Protein AF-A0A379MRH6-F1 (afdb_monomer_lite)

Structure (mmCIF, N/CA/C/O backbone):
data_AF-A0A379MRH6-F1
#
_entry.id   AF-A0A379MRH6-F1
#
loop_
_atom_site.group_PDB
_atom_site.id
_atom_site.type_symbol
_atom_site.label_atom_id
_atom_site.label_alt_id
_atom_site.label_comp_id
_atom_site.label_asym_id
_atom_site.label_entity_id
_atom_site.label_seq_id
_atom_site.pdbx_PDB_ins_code
_atom_site.Cartn_x
_atom_site.Cartn_y
_atom_site.Cartn_z
_atom_site.occupancy
_atom_site.B_iso_or_equiv
_atom_site.auth_seq_id
_atom_site.auth_comp_id
_atom_site.auth_asym_id
_atom_site.auth_atom_id
_atom_site.pdbx_PDB_model_num
ATOM 1 N N . MET A 1 1 ? 34.010 6.951 -15.242 1.00 50.47 1 MET A N 1
ATOM 2 C CA . MET A 1 1 ? 33.090 5.960 -15.837 1.00 50.47 1 MET A CA 1
ATOM 3 C C . MET A 1 1 ? 33.094 4.711 -14.971 1.00 50.47 1 MET A C 1
ATOM 5 O O . MET A 1 1 ? 33.753 3.736 -15.295 1.00 50.47 1 MET A O 1
ATOM 9 N N . THR A 1 2 ? 32.425 4.768 -13.826 1.00 56.53 2 THR A N 1
ATOM 10 C CA . THR A 1 2 ? 32.125 3.584 -13.018 1.00 56.53 2 THR A CA 1
ATOM 11 C C . THR A 1 2 ? 30.690 3.180 -13.350 1.00 56.53 2 THR A C 1
ATOM 13 O O . THR A 1 2 ? 29.815 4.049 -13.332 1.00 56.53 2 THR A O 1
ATOM 16 N N . PRO A 1 3 ? 30.418 1.919 -13.723 1.00 60.66 3 PRO A N 1
ATOM 17 C CA . PRO A 1 3 ? 29.045 1.477 -13.889 1.00 60.66 3 PRO A CA 1
ATOM 18 C C . PRO A 1 3 ? 28.374 1.546 -12.512 1.00 60.66 3 PRO A C 1
ATOM 20 O O . PRO A 1 3 ? 28.812 0.882 -11.575 1.00 60.66 3 PRO A O 1
ATOM 23 N N . LEU A 1 4 ? 27.323 2.365 -12.403 1.00 63.50 4 LEU A N 1
ATOM 24 C CA . LEU A 1 4 ? 26.463 2.529 -11.217 1.00 63.50 4 LEU A CA 1
ATOM 25 C C . LEU A 1 4 ? 25.962 1.190 -10.629 1.00 63.50 4 LEU A C 1
ATOM 27 O O . LEU A 1 4 ? 25.614 1.122 -9.460 1.00 63.50 4 LEU A O 1
ATOM 31 N N . PHE A 1 5 ? 26.039 0.115 -11.413 1.00 63.34 5 PHE A N 1
ATOM 32 C CA . PHE A 1 5 ? 25.514 -1.218 -11.141 1.00 63.34 5 PHE A CA 1
ATOM 33 C C . PHE A 1 5 ? 26.235 -2.052 -10.060 1.00 63.34 5 PHE A C 1
ATOM 35 O O . PHE A 1 5 ? 25.733 -3.115 -9.712 1.00 63.34 5 PHE A O 1
ATOM 42 N N . ILE A 1 6 ? 27.399 -1.643 -9.532 1.00 63.22 6 ILE A N 1
ATOM 43 C CA . ILE A 1 6 ? 28.199 -2.486 -8.601 1.00 63.22 6 ILE A CA 1
ATOM 44 C C . ILE A 1 6 ? 28.017 -2.080 -7.114 1.00 63.22 6 ILE A C 1
ATOM 46 O O . ILE A 1 6 ? 28.590 -2.693 -6.219 1.00 63.22 6 ILE A O 1
ATOM 50 N N . GLY A 1 7 ? 27.187 -1.074 -6.811 1.00 64.19 7 GLY A N 1
ATOM 51 C CA . GLY A 1 7 ? 27.051 -0.503 -5.457 1.00 64.19 7 GLY A CA 1
ATOM 52 C C . GLY A 1 7 ? 25.883 -1.005 -4.596 1.00 64.19 7 GLY A C 1
ATOM 53 O O . GLY A 1 7 ? 25.726 -0.537 -3.471 1.00 64.19 7 GLY A O 1
ATOM 54 N N . GLY A 1 8 ? 25.060 -1.928 -5.099 1.00 69.06 8 GLY A N 1
ATOM 55 C CA . GLY A 1 8 ? 23.759 -2.273 -4.511 1.00 69.06 8 GLY A CA 1
ATOM 56 C C . GLY A 1 8 ? 22.607 -1.611 -5.268 1.00 69.06 8 GLY A C 1
ATOM 57 O O . GLY A 1 8 ? 22.835 -0.838 -6.192 1.00 69.06 8 GLY A O 1
ATOM 58 N N . ILE A 1 9 ? 21.365 -1.943 -4.906 1.00 73.94 9 ILE A N 1
ATOM 59 C CA . ILE A 1 9 ? 20.183 -1.306 -5.501 1.00 73.94 9 ILE A CA 1
ATOM 60 C C . ILE A 1 9 ? 20.139 0.138 -4.987 1.00 73.94 9 ILE A C 1
ATOM 62 O O . ILE A 1 9 ? 19.648 0.407 -3.891 1.00 73.94 9 ILE A O 1
ATOM 66 N N . GLY A 1 10 ? 20.711 1.059 -5.754 1.00 82.38 10 GLY A N 1
ATOM 67 C CA . GLY A 1 10 ? 20.658 2.481 -5.481 1.00 82.38 10 GLY A CA 1
ATOM 68 C 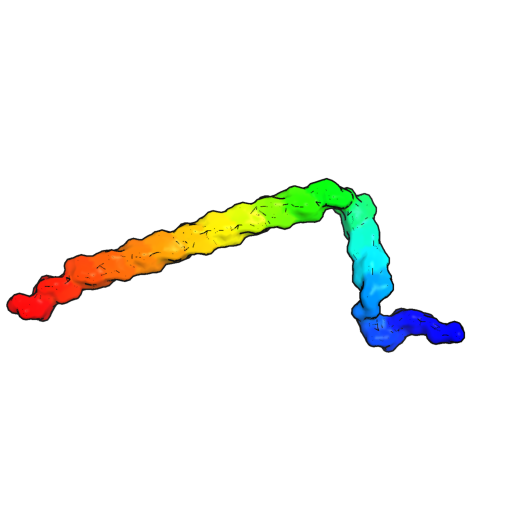C . GLY A 1 10 ? 19.277 3.051 -5.793 1.00 82.38 10 GLY A C 1
ATOM 69 O O . GLY A 1 10 ? 18.424 2.427 -6.427 1.00 82.38 10 GLY A O 1
ATOM 70 N N . MET A 1 11 ? 19.055 4.296 -5.368 1.00 85.62 11 MET A N 1
ATOM 71 C CA . MET A 1 11 ? 17.811 5.030 -5.643 1.00 85.62 11 MET A CA 1
ATOM 72 C C . MET A 1 11 ? 17.480 5.070 -7.146 1.00 85.62 11 MET A C 1
ATOM 74 O O . MET A 1 11 ? 16.312 5.063 -7.535 1.00 85.62 11 MET A O 1
ATOM 78 N N . GLN A 1 12 ? 18.511 5.082 -7.995 1.00 84.94 12 GLN A N 1
ATOM 79 C CA . GLN A 1 12 ? 18.370 5.130 -9.444 1.00 84.94 12 GLN A CA 1
ATOM 80 C C . GLN A 1 12 ? 17.830 3.810 -10.018 1.00 84.94 12 GLN A C 1
ATOM 82 O O . GLN A 1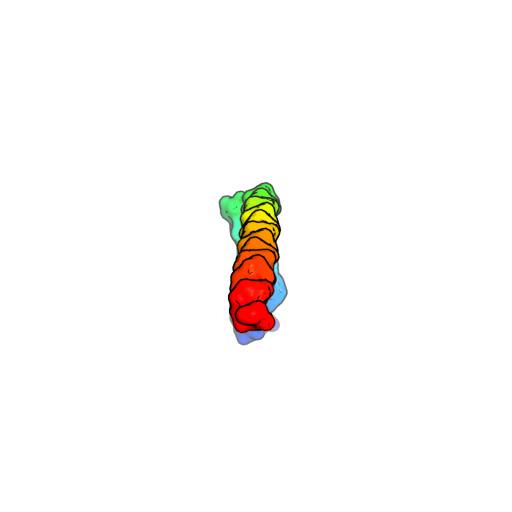 12 ? 16.915 3.852 -10.842 1.00 84.94 12 GLN A O 1
ATOM 87 N N . GLU A 1 13 ? 18.309 2.648 -9.558 1.00 85.38 13 GLU A N 1
ATOM 88 C CA . GLU A 1 13 ? 17.741 1.354 -9.952 1.00 85.38 13 GLU A CA 1
ATOM 89 C C . GLU A 1 13 ? 16.300 1.188 -9.458 1.00 85.38 13 GLU A C 1
ATOM 91 O O . GLU A 1 13 ? 15.445 0.744 -10.226 1.00 85.38 13 GLU A O 1
ATOM 96 N N . VAL A 1 14 ? 15.996 1.589 -8.214 1.00 90.25 14 VAL A N 1
ATOM 97 C CA . VAL A 1 14 ? 14.622 1.520 -7.677 1.00 90.25 14 VAL A CA 1
ATOM 98 C C . VAL A 1 14 ? 13.663 2.352 -8.522 1.00 90.25 14 VAL A C 1
ATOM 100 O O . VAL A 1 14 ? 12.587 1.870 -8.873 1.00 90.25 14 VAL A O 1
ATOM 103 N N . LEU A 1 15 ? 14.044 3.581 -8.883 1.00 91.25 15 LEU A N 1
ATOM 104 C CA . LEU A 1 15 ? 13.225 4.442 -9.737 1.00 91.25 15 LEU A CA 1
ATOM 105 C C . LEU A 1 15 ? 13.001 3.833 -11.121 1.00 91.25 15 LEU A C 1
ATOM 107 O O . LEU A 1 15 ? 11.893 3.914 -11.649 1.00 91.25 15 LEU A O 1
ATOM 111 N N . LEU A 1 16 ? 14.019 3.194 -11.697 1.00 91.75 16 LEU A N 1
ATOM 112 C CA . LEU A 1 16 ? 13.913 2.562 -13.009 1.00 91.75 16 LEU A CA 1
ATOM 113 C C . LEU A 1 16 ? 12.992 1.333 -12.967 1.00 91.75 16 LEU A C 1
ATOM 115 O O . LEU A 1 16 ? 12.127 1.188 -13.829 1.00 91.75 16 LEU A O 1
ATOM 119 N N . ILE A 1 17 ? 13.091 0.503 -11.924 1.00 91.12 17 ILE A N 1
ATOM 120 C CA . ILE A 1 17 ? 12.170 -0.621 -11.690 1.00 91.12 17 ILE A CA 1
ATOM 121 C C . ILE A 1 17 ? 10.744 -0.110 -11.465 1.00 91.12 17 ILE A C 1
ATOM 123 O O . ILE A 1 17 ? 9.805 -0.616 -12.081 1.00 91.12 17 ILE A O 1
ATOM 127 N N . ALA A 1 18 ? 10.568 0.915 -10.628 1.00 91.19 18 ALA A N 1
ATOM 128 C CA . ALA A 1 18 ? 9.267 1.522 -10.370 1.00 91.19 18 ALA A CA 1
ATOM 129 C C . ALA A 1 18 ? 8.643 2.073 -11.658 1.00 91.19 18 ALA A C 1
ATOM 131 O O . ALA A 1 18 ? 7.453 1.876 -11.882 1.00 91.19 18 ALA A O 1
ATOM 132 N N . LEU A 1 19 ? 9.441 2.697 -12.530 1.00 92.94 19 LEU A N 1
ATOM 133 C CA . LEU A 1 19 ? 8.991 3.192 -13.828 1.00 92.94 19 LEU A CA 1
ATOM 134 C C . LEU A 1 19 ? 8.544 2.049 -14.748 1.00 92.94 19 LEU A C 1
ATOM 136 O O . LEU A 1 19 ? 7.481 2.140 -15.355 1.00 92.94 19 LEU A O 1
ATOM 140 N N . VAL A 1 20 ? 9.306 0.955 -14.817 1.00 93.75 20 VAL A N 1
ATOM 141 C CA . VAL A 1 20 ? 8.923 -0.234 -15.594 1.00 93.75 20 VAL A CA 1
ATOM 142 C C . VAL A 1 20 ? 7.604 -0.810 -15.073 1.00 93.75 20 VAL A C 1
ATOM 144 O O . VAL A 1 20 ? 6.659 -0.977 -15.842 1.00 93.75 20 VAL A O 1
ATOM 147 N N . VAL A 1 21 ? 7.486 -1.036 -13.763 1.00 93.12 21 VAL A N 1
ATOM 148 C CA . VAL A 1 21 ? 6.244 -1.518 -13.135 1.00 93.12 21 VAL A CA 1
ATOM 149 C C . VAL A 1 21 ? 5.081 -0.560 -13.412 1.00 93.12 21 VAL A C 1
ATOM 151 O O . VAL A 1 21 ? 3.982 -1.004 -13.741 1.00 93.12 21 VAL A O 1
ATOM 154 N N . LEU A 1 22 ? 5.316 0.751 -13.351 1.00 92.44 22 LEU A N 1
ATOM 155 C CA . LEU A 1 22 ? 4.317 1.774 -13.646 1.00 92.44 22 LEU A CA 1
ATOM 156 C C . LEU A 1 22 ? 3.850 1.738 -15.106 1.00 92.44 22 LEU A C 1
ATOM 158 O O . LEU A 1 22 ? 2.674 1.980 -15.355 1.00 92.44 22 LEU A O 1
ATOM 162 N N . LEU A 1 23 ? 4.728 1.425 -16.061 1.00 92.88 23 LEU A N 1
ATOM 163 C CA . LEU A 1 23 ? 4.364 1.279 -17.472 1.00 92.88 23 LEU A CA 1
ATOM 164 C C . LEU A 1 23 ? 3.532 0.012 -17.717 1.00 92.88 23 LEU A C 1
ATOM 166 O O . LEU A 1 23 ? 2.532 0.074 -18.426 1.00 92.88 23 LEU A O 1
ATOM 170 N N . PHE A 1 24 ? 3.895 -1.116 -17.098 1.00 92.56 24 PHE A N 1
ATOM 171 C CA . PHE A 1 24 ? 3.165 -2.383 -17.252 1.00 92.56 24 PHE A CA 1
ATOM 172 C C . PHE A 1 24 ? 1.806 -2.388 -16.538 1.00 92.56 24 PHE A C 1
ATOM 174 O O . PHE A 1 24 ? 0.806 -2.849 -17.089 1.00 92.56 24 PHE A O 1
ATOM 181 N N . PHE A 1 25 ? 1.750 -1.885 -15.305 1.00 89.75 25 PHE A N 1
ATOM 182 C CA . PHE A 1 25 ? 0.524 -1.877 -14.502 1.00 89.75 25 PHE A CA 1
ATOM 183 C C . PHE A 1 25 ? -0.295 -0.593 -14.686 1.00 89.75 25 PHE A C 1
ATOM 185 O O . PHE A 1 25 ? -1.502 -0.595 -14.444 1.00 89.75 25 PHE A O 1
ATOM 192 N N . GLY A 1 26 ? 0.322 0.494 -15.146 1.00 85.75 26 GLY A N 1
ATOM 193 C CA . GLY A 1 26 ? -0.286 1.817 -15.227 1.00 85.75 26 GLY A CA 1
ATOM 194 C C . GLY A 1 26 ? -0.343 2.521 -13.866 1.00 85.75 26 GLY A C 1
ATOM 195 O O . GLY A 1 26 ? -0.585 1.908 -12.825 1.00 85.75 26 GLY A O 1
ATOM 196 N N . GLY A 1 27 ? -0.221 3.852 -13.863 1.00 84.19 27 GLY A N 1
ATOM 197 C CA . GLY A 1 27 ? -0.279 4.663 -12.633 1.00 84.19 27 GLY A CA 1
ATOM 198 C C . GLY A 1 27 ? -1.613 4.666 -11.892 1.00 84.19 27 GLY A C 1
ATOM 199 O O . GLY A 1 27 ? -1.681 5.147 -10.766 1.00 84.19 27 GLY A O 1
ATOM 200 N N . ARG A 1 28 ? -2.671 4.103 -12.484 1.00 85.44 28 ARG A N 1
ATOM 201 C CA . ARG A 1 28 ? -3.993 3.996 -11.850 1.00 85.44 28 ARG A CA 1
ATOM 202 C C . ARG A 1 28 ? -4.158 2.732 -11.004 1.00 85.44 28 ARG A C 1
ATOM 204 O O . ARG A 1 28 ? -4.860 2.790 -9.999 1.00 85.44 28 ARG A O 1
ATOM 211 N N . LYS A 1 29 ? -3.478 1.629 -11.348 1.00 87.50 29 LYS A N 1
ATOM 212 C CA . LYS A 1 29 ? -3.643 0.351 -10.636 1.00 87.50 29 LYS A CA 1
ATOM 213 C C . LYS A 1 29 ? -2.974 0.348 -9.265 1.00 87.50 29 LYS A C 1
ATOM 215 O O . LYS A 1 29 ? -3.534 -0.205 -8.329 1.00 87.50 29 LYS A O 1
ATOM 220 N N . ILE A 1 30 ? -1.819 0.998 -9.107 1.00 88.81 30 ILE A N 1
ATOM 221 C CA . ILE A 1 30 ? -1.119 1.036 -7.811 1.00 88.81 30 ILE A CA 1
ATOM 222 C C . ILE A 1 30 ? -1.967 1.726 -6.718 1.00 88.81 30 ILE A C 1
ATOM 224 O O . ILE A 1 30 ? -2.181 1.108 -5.674 1.00 88.81 30 ILE A O 1
ATOM 228 N N . PRO A 1 31 ? -2.535 2.933 -6.935 1.00 87.38 31 PRO A N 1
ATOM 229 C CA . PRO A 1 31 ? -3.421 3.566 -5.955 1.00 87.38 31 PRO A CA 1
ATOM 230 C C . PRO A 1 31 ? -4.697 2.769 -5.669 1.00 87.38 31 PRO A C 1
ATOM 232 O O . PRO A 1 31 ? -5.188 2.776 -4.543 1.00 87.38 31 PRO A O 1
ATOM 235 N N . GLU A 1 32 ? -5.255 2.097 -6.676 1.00 91.25 32 GLU A N 1
ATOM 236 C CA . GLU A 1 32 ? -6.457 1.273 -6.531 1.00 91.25 32 GLU A CA 1
ATOM 237 C C . GLU A 1 32 ? -6.192 0.035 -5.661 1.00 91.25 32 GLU A C 1
ATOM 239 O O . GLU A 1 32 ? -6.932 -0.218 -4.709 1.00 91.25 32 GLU A O 1
ATOM 244 N N . LEU A 1 33 ? -5.073 -0.656 -5.902 1.00 91.19 33 LEU A N 1
ATOM 245 C CA . LEU A 1 33 ? -4.609 -1.775 -5.082 1.00 91.19 33 LEU A CA 1
ATOM 246 C C . LEU A 1 33 ? -4.296 -1.333 -3.649 1.00 91.19 33 LEU A C 1
ATOM 248 O O . LEU A 1 33 ? -4.739 -1.978 -2.702 1.00 91.19 33 LEU A O 1
ATOM 252 N N . MET A 1 34 ? -3.609 -0.200 -3.466 1.00 92.31 34 MET A N 1
ATOM 253 C CA . MET A 1 34 ? -3.337 0.357 -2.134 1.00 92.31 34 MET A CA 1
ATOM 254 C C . MET A 1 34 ? -4.623 0.695 -1.376 1.00 92.31 34 MET A C 1
ATOM 256 O O . MET A 1 34 ? -4.726 0.405 -0.186 1.00 92.31 34 MET A O 1
ATOM 260 N N . LYS A 1 35 ? -5.629 1.269 -2.048 1.00 94.12 35 LYS A N 1
ATOM 261 C CA . LYS A 1 35 ? -6.942 1.534 -1.441 1.00 94.12 35 LYS A CA 1
ATOM 262 C C . LYS A 1 35 ? -7.656 0.238 -1.054 1.00 94.12 35 LYS A C 1
ATOM 264 O O . LYS A 1 35 ? -8.256 0.191 0.017 1.00 94.12 35 LYS A O 1
ATOM 269 N N . GLY A 1 36 ? -7.595 -0.794 -1.895 1.00 95.06 36 GLY A N 1
ATOM 270 C CA . GLY A 1 36 ? -8.161 -2.114 -1.604 1.00 95.06 36 GLY A CA 1
ATOM 271 C C . GLY A 1 36 ? -7.501 -2.775 -0.392 1.00 95.06 36 GLY A C 1
ATOM 272 O O . GLY A 1 36 ? -8.189 -3.148 0.557 1.00 95.06 36 GLY A O 1
ATOM 273 N N . ILE A 1 37 ? -6.166 -2.829 -0.377 1.00 95.88 37 ILE A N 1
ATOM 274 C CA . ILE A 1 37 ? -5.378 -3.370 0.739 1.00 95.88 37 ILE A CA 1
ATOM 275 C C . ILE A 1 37 ? -5.623 -2.560 2.015 1.00 95.88 37 ILE A C 1
ATOM 277 O O . ILE A 1 37 ? -5.877 -3.139 3.065 1.00 95.88 37 ILE A O 1
ATOM 281 N N . GLY A 1 38 ? -5.614 -1.227 1.937 1.00 95.25 38 GLY A N 1
ATOM 282 C CA . GLY A 1 38 ? -5.830 -0.360 3.095 1.00 95.25 38 GLY A CA 1
ATOM 283 C C . GLY A 1 38 ? -7.206 -0.556 3.734 1.00 95.25 38 GLY A C 1
ATOM 284 O O . GLY A 1 38 ? -7.315 -0.611 4.958 1.00 95.25 38 GLY A O 1
ATOM 285 N N . LYS A 1 39 ? -8.253 -0.731 2.918 1.00 96.06 39 LYS A N 1
ATOM 286 C CA . LYS A 1 39 ? -9.589 -1.093 3.411 1.00 96.06 39 LYS A CA 1
ATOM 287 C C . LYS A 1 39 ? -9.593 -2.482 4.052 1.00 96.06 39 LYS A C 1
ATOM 289 O O . LYS A 1 39 ? -10.104 -2.618 5.156 1.00 96.06 39 LYS A O 1
ATOM 294 N N . GLY A 1 40 ? -8.981 -3.475 3.404 1.00 96.69 40 GLY A N 1
ATOM 295 C CA . GLY A 1 40 ? -8.892 -4.841 3.928 1.00 96.69 40 GLY A CA 1
ATOM 296 C C . GLY A 1 40 ? -8.180 -4.914 5.280 1.00 96.69 40 GLY A C 1
ATOM 297 O O . GLY A 1 40 ? -8.721 -5.478 6.226 1.00 96.69 40 GLY A O 1
ATOM 298 N N . VAL A 1 41 ? -7.013 -4.273 5.408 1.00 96.56 41 VAL A N 1
ATOM 299 C CA . VAL A 1 41 ? -6.254 -4.220 6.670 1.00 96.56 41 VAL A CA 1
ATOM 300 C C . VAL A 1 41 ? -7.047 -3.504 7.764 1.00 96.56 41 VAL A C 1
ATOM 302 O O . VAL A 1 41 ? -7.044 -3.949 8.910 1.00 96.56 41 VAL A O 1
ATOM 305 N N . ARG A 1 42 ? -7.758 -2.420 7.429 1.00 95.94 42 ARG A N 1
ATOM 306 C CA . ARG A 1 42 ? -8.602 -1.700 8.390 1.00 95.94 42 ARG A CA 1
ATOM 307 C C . ARG A 1 42 ? -9.746 -2.570 8.909 1.00 95.94 42 ARG A C 1
ATOM 309 O O . ARG A 1 42 ? -9.882 -2.700 10.120 1.00 95.94 42 ARG A O 1
ATOM 316 N N . SER A 1 43 ? -10.514 -3.194 8.016 1.00 96.06 43 SER A N 1
ATOM 317 C CA . SER A 1 43 ? -11.618 -4.080 8.404 1.00 96.06 43 SER A CA 1
ATOM 318 C C . SER A 1 43 ? -11.129 -5.303 9.181 1.00 96.06 43 SER A C 1
ATOM 320 O O . SER A 1 43 ? -11.778 -5.720 10.135 1.00 96.06 43 SER A O 1
ATOM 322 N N . PHE A 1 44 ? -9.959 -5.843 8.828 1.00 96.31 44 PHE A N 1
ATOM 323 C CA . PHE A 1 44 ? -9.331 -6.932 9.574 1.00 96.31 44 PHE A CA 1
ATOM 324 C C . PHE A 1 44 ? -8.988 -6.512 11.009 1.00 96.31 44 PHE A C 1
ATOM 326 O O . PHE A 1 44 ? -9.341 -7.209 11.956 1.00 96.31 44 PHE A O 1
ATOM 333 N N . LYS A 1 45 ? -8.370 -5.337 11.183 1.00 95.50 45 LYS A N 1
ATOM 334 C CA . LYS A 1 45 ? -8.023 -4.807 12.508 1.00 95.50 45 LYS A CA 1
ATOM 335 C C . LYS A 1 45 ? -9.258 -4.491 13.357 1.00 95.50 45 LYS A C 1
ATOM 337 O O . LYS A 1 45 ? -9.268 -4.785 14.546 1.00 95.50 45 LYS A O 1
ATOM 342 N N . GLU A 1 46 ? -10.295 -3.910 12.756 1.00 95.81 46 GLU A N 1
ATOM 343 C CA . GLU A 1 46 ? -11.570 -3.638 13.434 1.00 95.81 46 GLU A CA 1
ATOM 344 C C . GLU A 1 46 ? -12.253 -4.939 13.890 1.00 95.81 46 GLU A C 1
ATOM 346 O O . GLU A 1 46 ? -12.690 -5.027 15.035 1.00 95.81 46 GLU A O 1
ATOM 351 N N . GLY A 1 47 ? -12.270 -5.973 13.040 1.00 95.19 47 GLY A N 1
ATOM 352 C CA . GLY A 1 47 ? -12.802 -7.291 13.390 1.00 95.19 47 GLY A CA 1
ATOM 353 C C . GLY A 1 47 ? -12.042 -7.960 14.537 1.00 95.19 47 GLY A C 1
ATOM 354 O O . GLY A 1 47 ? -12.667 -8.441 15.477 1.00 95.19 47 GLY A O 1
ATOM 355 N N . MET A 1 48 ? -10.705 -7.936 14.508 1.00 94.94 48 MET A N 1
ATOM 356 C CA . MET A 1 48 ? -9.882 -8.488 15.593 1.00 94.94 48 MET A CA 1
ATOM 357 C C . MET A 1 48 ? -10.147 -7.803 16.938 1.00 94.94 48 MET A C 1
ATOM 359 O O . MET A 1 48 ? -10.305 -8.488 17.943 1.00 94.94 48 MET A O 1
ATOM 363 N N . ASN A 1 49 ? -10.247 -6.470 16.952 1.00 94.12 49 ASN A N 1
ATOM 364 C CA . ASN A 1 49 ? -10.504 -5.715 18.180 1.00 94.12 49 ASN A CA 1
ATOM 365 C C . ASN A 1 49 ? -11.881 -6.030 18.786 1.00 94.12 49 ASN A C 1
ATOM 367 O O . ASN A 1 49 ? -12.027 -6.037 20.004 1.00 94.12 49 ASN A O 1
ATOM 371 N N . ASN A 1 50 ? -12.902 -6.250 17.954 1.00 92.31 50 ASN A N 1
ATOM 372 C CA . ASN A 1 50 ? -14.232 -6.618 18.443 1.00 92.31 50 ASN A CA 1
ATOM 373 C C . ASN A 1 50 ? -14.231 -8.025 19.051 1.00 92.31 50 ASN A C 1
ATOM 375 O O . ASN A 1 50 ? -14.785 -8.218 20.127 1.00 92.31 50 ASN A O 1
ATOM 379 N N . VAL A 1 51 ? -13.544 -8.977 18.410 1.00 91.75 51 VAL A N 1
ATOM 380 C CA . VAL A 1 51 ? -13.382 -10.341 18.937 1.00 91.75 51 VAL A CA 1
ATOM 381 C C . VAL A 1 51 ? -12.647 -10.330 20.279 1.00 91.75 51 VAL A C 1
ATOM 383 O O . VAL A 1 51 ? -13.044 -11.037 21.198 1.00 91.75 51 VAL A O 1
ATOM 386 N N . GLU A 1 52 ? -11.596 -9.520 20.423 1.00 89.19 52 GLU A N 1
ATOM 387 C CA . GLU A 1 52 ? -10.859 -9.393 21.686 1.00 89.19 52 GLU A CA 1
ATOM 388 C C . GLU A 1 52 ? -11.756 -8.879 22.824 1.00 89.19 52 GLU A C 1
ATOM 390 O O . GLU A 1 52 ? -11.779 -9.481 23.897 1.00 89.19 52 GLU A O 1
ATOM 395 N N . LYS A 1 53 ? -12.581 -7.857 22.559 1.00 89.31 53 LYS A N 1
ATOM 396 C CA . LYS A 1 53 ? -13.554 -7.327 23.529 1.00 89.31 53 LYS A CA 1
ATOM 397 C C . LYS A 1 53 ? -14.636 -8.334 23.908 1.00 89.31 53 LYS A C 1
ATOM 399 O O . LYS A 1 53 ? -14.928 -8.491 25.086 1.00 89.31 53 LYS A O 1
ATOM 404 N N . GLU A 1 54 ? -15.194 -9.057 22.937 1.00 87.12 54 GLU A N 1
ATOM 405 C CA . GLU A 1 54 ? -16.181 -10.111 23.213 1.00 87.12 54 GLU A CA 1
ATOM 406 C C . GLU A 1 54 ? -15.584 -11.223 24.093 1.00 87.12 54 GLU A C 1
ATOM 408 O O . GLU A 1 54 ? -16.249 -11.750 24.984 1.00 87.12 54 GLU A O 1
ATOM 413 N N . ILE A 1 55 ? -14.310 -11.572 23.887 1.00 85.75 55 ILE A N 1
ATOM 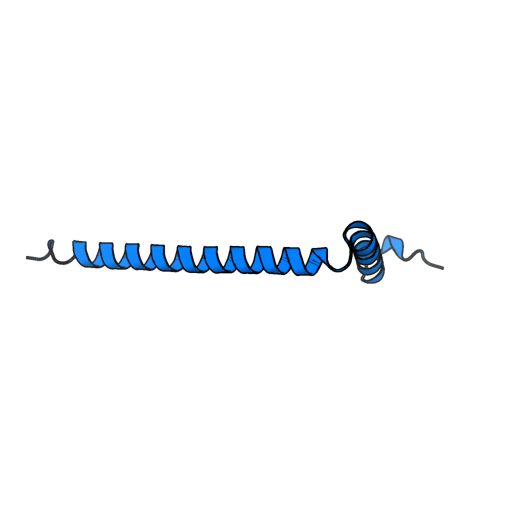414 C CA . ILE A 1 55 ? -13.609 -12.561 24.715 1.00 85.75 55 ILE A CA 1
ATOM 415 C C . ILE A 1 55 ? -13.380 -12.036 26.142 1.00 85.75 55 ILE A C 1
ATOM 417 O O . ILE A 1 55 ? -13.460 -12.824 27.087 1.00 85.75 55 ILE A O 1
ATOM 421 N N . GLU A 1 56 ? -13.085 -10.746 26.317 1.00 82.81 56 GLU A N 1
ATOM 422 C CA . GLU A 1 56 ? -12.948 -10.109 27.635 1.00 82.81 56 GLU A CA 1
ATOM 423 C C . GLU A 1 56 ? -14.286 -10.059 28.386 1.00 82.81 56 GLU A C 1
ATOM 425 O O . GLU A 1 56 ? -14.356 -10.519 29.526 1.00 82.81 56 GLU A O 1
ATOM 430 N N . GLU A 1 57 ? -15.368 -9.638 27.727 1.00 82.12 57 GLU A N 1
ATOM 431 C CA . GLU A 1 57 ? -16.714 -9.605 28.314 1.00 82.12 57 GLU A CA 1
ATOM 432 C C . GLU A 1 57 ? -17.184 -11.012 28.734 1.00 82.12 57 GLU A C 1
ATOM 434 O O . GLU A 1 57 ? -17.679 -11.213 29.843 1.00 82.12 57 GLU A O 1
ATOM 439 N N . VAL A 1 58 ? -16.956 -12.040 27.905 1.00 78.81 58 VAL A N 1
ATOM 440 C CA . VAL A 1 58 ? -17.312 -13.434 28.241 1.00 78.81 58 VAL A CA 1
ATOM 441 C C . VAL A 1 58 ? -16.495 -13.987 29.418 1.00 78.81 58 VAL A C 1
ATOM 443 O O . VAL A 1 58 ? -16.980 -14.869 30.136 1.00 78.81 58 VAL A O 1
ATOM 446 N N . LYS A 1 59 ? -15.266 -13.504 29.639 1.00 76.25 59 LYS A N 1
ATOM 447 C CA . LYS A 1 59 ? -14.460 -13.876 30.813 1.00 76.25 59 LYS A CA 1
ATOM 448 C C . LYS A 1 59 ? -14.994 -13.218 32.083 1.00 76.25 59 LYS A C 1
ATOM 450 O O . LYS A 1 59 ? -15.164 -13.924 33.076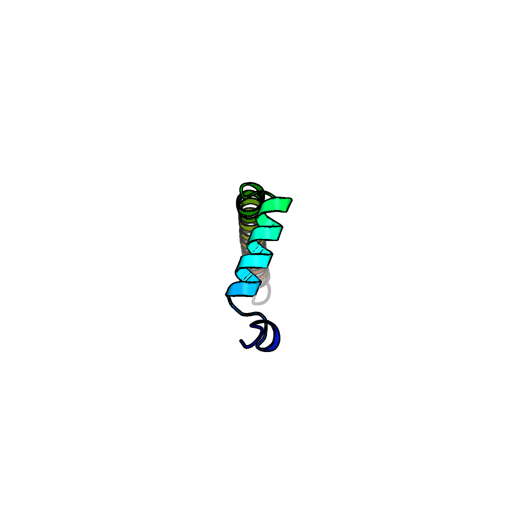 1.00 76.25 59 LYS A O 1
ATOM 455 N N . GLU A 1 60 ? -15.346 -11.934 32.029 1.00 70.31 60 GLU A N 1
ATOM 456 C CA . GLU A 1 60 ? -15.919 -11.213 33.173 1.00 70.31 60 GLU A CA 1
ATOM 457 C C . GLU A 1 60 ? -17.271 -11.785 33.621 1.00 70.31 60 GLU A C 1
ATOM 459 O O . GLU A 1 60 ? -17.539 -11.833 34.817 1.00 70.31 60 GLU A O 1
ATOM 464 N N . ILE A 1 61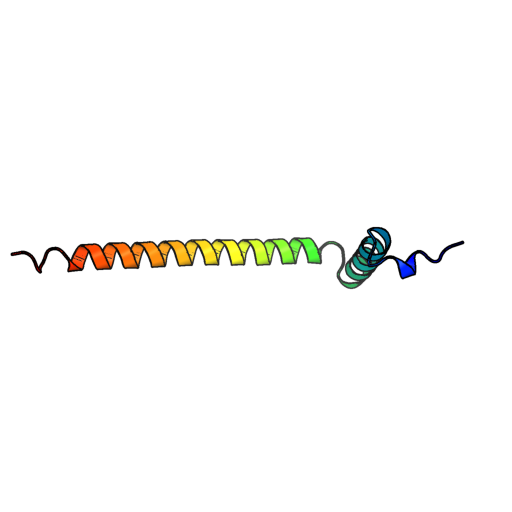 ? -18.100 -12.299 32.705 1.00 68.44 61 ILE A N 1
ATOM 465 C CA . ILE A 1 61 ? -19.409 -12.894 33.046 1.00 68.44 61 ILE A CA 1
ATOM 466 C C . ILE A 1 61 ? -19.269 -14.272 33.725 1.00 68.44 61 ILE A C 1
ATOM 468 O O . ILE A 1 61 ? -20.161 -14.689 34.462 1.00 68.44 61 ILE A O 1
ATOM 472 N N . LYS A 1 62 ? -18.158 -14.995 33.515 1.00 64.81 62 LYS A N 1
ATOM 473 C CA . LYS A 1 62 ? -17.932 -16.341 34.086 1.00 64.81 62 LYS A CA 1
ATOM 474 C C . LYS A 1 62 ? -17.230 -16.335 35.448 1.00 64.81 62 LYS A C 1
ATOM 476 O O . LYS A 1 62 ? -17.265 -17.343 36.151 1.00 64.81 62 LYS A O 1
ATOM 481 N N . GLU A 1 63 ? -16.601 -15.230 35.841 1.00 63.41 63 GLU A N 1
ATOM 482 C CA . GLU A 1 63 ? -15.886 -15.105 37.118 1.00 63.41 63 GLU A CA 1
ATOM 483 C C . GLU A 1 63 ? -16.713 -14.767 38.389 1.00 63.41 63 GLU A C 1
ATOM 485 O O . GLU A 1 63 ? -16.220 -15.085 39.478 1.00 63.41 63 GLU A O 1
ATOM 490 N N . PRO A 1 64 ? -17.949 -14.214 38.356 1.00 60.25 64 PRO A N 1
ATOM 491 C CA . PRO A 1 64 ? -18.688 -13.887 39.578 1.00 60.25 64 PRO A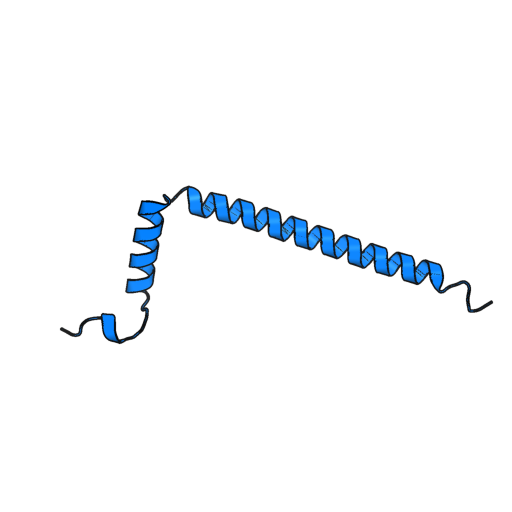 CA 1
ATOM 492 C C . PRO A 1 64 ? -19.314 -15.113 40.262 1.00 60.25 64 PRO A C 1
ATOM 494 O O . PRO A 1 64 ? -19.664 -15.034 41.435 1.00 60.25 64 PRO A O 1
ATOM 497 N N . GLU A 1 65 ? -19.415 -16.264 39.587 1.00 59.38 65 GLU A N 1
ATOM 498 C CA . GLU A 1 65 ? -20.122 -17.447 40.110 1.00 59.38 65 GLU A CA 1
ATOM 499 C C . GLU A 1 65 ? -19.243 -18.383 40.966 1.00 59.38 65 GLU A C 1
ATOM 501 O O . GLU A 1 65 ? -19.744 -19.326 41.570 1.00 59.38 65 GLU A O 1
ATOM 506 N N . ARG A 1 66 ? -17.924 -18.142 41.061 1.00 63.47 66 ARG A N 1
ATOM 507 C CA . ARG A 1 66 ? -16.989 -19.038 41.781 1.00 63.47 66 ARG A CA 1
ATOM 508 C C . ARG A 1 66 ? -16.573 -18.551 43.175 1.00 63.47 66 ARG A C 1
ATOM 510 O O . ARG A 1 66 ? -15.738 -19.194 43.808 1.00 63.47 66 ARG A O 1
ATOM 517 N N . LYS A 1 67 ? -17.097 -17.410 43.638 1.00 59.31 67 LYS A N 1
ATOM 518 C CA . LYS A 1 67 ? -16.734 -16.799 44.935 1.00 59.31 67 LYS A CA 1
ATOM 519 C C . LYS A 1 67 ? -17.894 -16.684 45.940 1.00 59.31 67 LYS A C 1
ATOM 521 O O . LYS A 1 67 ? -17.705 -16.017 46.955 1.00 59.31 67 LYS A O 1
ATOM 526 N N . ALA A 1 68 ? -19.045 -17.308 45.680 1.00 55.94 68 ALA A N 1
ATOM 527 C CA . ALA A 1 68 ? -20.161 -17.396 46.629 1.00 55.94 68 ALA A CA 1
ATOM 528 C C . ALA A 1 68 ? -20.159 -18.737 47.375 1.00 55.94 68 ALA A C 1
ATOM 530 O O . ALA A 1 68 ? -19.894 -19.769 46.716 1.00 55.94 68 ALA A O 1
#

InterPro domains:
  IPR003369 Sec-independent protein translocase protein TatA/B/E [PF02416] (8-54)
  IPR006312 Sec-independent protein translocase protein TatA/E [MF_00236] (6-67)
  IPR006312 Sec-independent protein translocase protein TatA/E [TIGR01411] (8-54)

Sequence (68 aa):
MTPLFIGGIGMQEVLLIALVVLLFFGGRKIPELMKGIGKGVRSFKEGMNNVEKEIEEVKEIKEPERKA

Secondary structure (DSSP, 8-state):
---GGGSSS-HHHHHHHHHHHHHHH-TTHHHHHHHHHHHHHHHHHHHHHHHHHHHHHHHHHHSGGG--

Foldseek 3Di:
DDPPPPPPCDPVNVVVVVVVVCVVCPPVNVVVVVVVVVVVVVVVVVVVVVVVVVVVVVVVVPPPVPPD

Radius of gyration: 24.98 Å; chains: 1; bounding box: 53×25×64 Å

Organism: NCBI:txid28139

pLDDT: mean 83.15, std 13.22, range [50.47, 96.69]